Protein AF-A0A081QIK8-F1 (afdb_monomer_lite)

Structure (mmCIF, N/CA/C/O backbone):
data_AF-A0A081QIK8-F1
#
_entry.id   AF-A0A081QIK8-F1
#
loop_
_atom_site.group_PDB
_atom_site.id
_atom_site.type_symbol
_atom_site.label_atom_id
_atom_site.label_alt_id
_atom_site.label_comp_id
_atom_site.label_asym_id
_atom_site.label_entity_id
_atom_site.label_seq_id
_atom_site.pdbx_PDB_ins_code
_atom_site.Cartn_x
_atom_site.Cartn_y
_atom_site.Cartn_z
_atom_site.occupancy
_atom_site.B_iso_or_equiv
_atom_site.auth_seq_id
_atom_site.auth_comp_id
_atom_site.auth_asym_id
_atom_site.auth_atom_id
_atom_site.pdbx_PDB_model_num
ATOM 1 N N . MET A 1 1 ? 15.627 6.937 -10.548 1.00 51.66 1 MET A N 1
ATOM 2 C CA . MET A 1 1 ? 15.988 6.930 -9.114 1.00 51.66 1 MET A CA 1
ATOM 3 C C . MET A 1 1 ? 14.980 6.051 -8.390 1.00 51.66 1 MET A C 1
ATOM 5 O O . MET A 1 1 ? 13.798 6.364 -8.450 1.00 51.66 1 MET A O 1
ATOM 9 N N . HIS A 1 2 ? 15.412 4.929 -7.809 1.00 56.47 2 HIS A N 1
ATOM 10 C CA . HIS A 1 2 ? 14.527 4.050 -7.039 1.00 56.47 2 HIS A CA 1
ATOM 11 C C . HIS A 1 2 ? 14.314 4.681 -5.662 1.00 56.47 2 HIS A C 1
ATOM 13 O O . HIS A 1 2 ? 15.221 4.695 -4.834 1.00 56.47 2 HIS A O 1
ATOM 19 N N . ILE A 1 3 ? 13.153 5.296 -5.460 1.00 68.50 3 ILE A N 1
ATOM 20 C CA . ILE A 1 3 ? 12.788 5.890 -4.176 1.00 68.50 3 ILE A CA 1
ATOM 21 C C . ILE A 1 3 ? 12.134 4.772 -3.378 1.00 68.50 3 ILE A C 1
ATOM 23 O O . ILE A 1 3 ? 11.175 4.167 -3.853 1.00 68.50 3 ILE A O 1
ATOM 27 N N . HIS A 1 4 ? 12.664 4.476 -2.194 1.00 78.19 4 HIS A N 1
ATOM 28 C CA . HIS A 1 4 ? 12.008 3.542 -1.290 1.00 78.19 4 HIS A CA 1
ATOM 29 C C . HIS A 1 4 ? 10.672 4.154 -0.863 1.00 78.19 4 HIS A C 1
ATOM 31 O O . HIS A 1 4 ? 10.654 5.170 -0.170 1.00 78.19 4 HIS A O 1
ATOM 37 N N . TYR A 1 5 ? 9.572 3.586 -1.349 1.00 81.69 5 TYR A N 1
ATOM 38 C CA . TYR A 1 5 ? 8.227 4.070 -1.069 1.00 81.69 5 TYR A CA 1
ATOM 39 C C . TYR A 1 5 ? 7.789 3.674 0.339 1.00 81.69 5 TYR A C 1
ATOM 41 O O . TYR A 1 5 ? 7.855 2.498 0.696 1.00 81.69 5 TYR A O 1
ATOM 49 N N . ASN A 1 6 ? 7.285 4.643 1.100 1.00 82.94 6 ASN A N 1
ATOM 50 C CA . ASN A 1 6 ? 6.497 4.397 2.302 1.00 82.94 6 ASN A CA 1
ATOM 51 C C . ASN A 1 6 ? 5.361 5.431 2.421 1.00 82.94 6 ASN A C 1
ATOM 53 O O . ASN A 1 6 ? 5.391 6.486 1.788 1.00 82.94 6 ASN A O 1
ATOM 57 N N . THR A 1 7 ? 4.353 5.119 3.231 1.00 81.00 7 THR A N 1
ATOM 58 C CA . THR A 1 7 ? 3.167 5.959 3.470 1.00 81.00 7 THR A CA 1
ATOM 59 C C . THR A 1 7 ? 3.434 7.148 4.403 1.00 81.00 7 THR A C 1
ATOM 61 O O . THR A 1 7 ? 2.641 8.083 4.432 1.00 81.00 7 THR A O 1
ATOM 64 N N . ASN A 1 8 ? 4.591 7.174 5.072 1.00 79.44 8 ASN A N 1
ATOM 65 C CA . ASN A 1 8 ? 5.022 8.216 6.012 1.00 79.44 8 ASN A CA 1
ATOM 66 C C . ASN A 1 8 ? 5.869 9.324 5.347 1.00 79.44 8 ASN A C 1
ATOM 68 O O . ASN A 1 8 ? 6.432 10.182 6.024 1.00 79.44 8 ASN A O 1
ATOM 72 N N . GLN A 1 9 ? 5.989 9.319 4.015 1.00 73.12 9 GLN A N 1
ATOM 73 C CA . GLN A 1 9 ? 6.724 10.314 3.224 1.00 73.12 9 GLN A CA 1
ATOM 74 C C . GLN A 1 9 ? 5.884 11.577 2.960 1.00 73.12 9 GLN A C 1
ATOM 76 O O . GLN A 1 9 ? 5.657 11.963 1.813 1.00 73.12 9 GLN A O 1
ATOM 81 N N . THR A 1 10 ? 5.414 12.235 4.020 1.00 71.25 10 THR A N 1
ATOM 82 C CA . THR A 1 10 ? 4.665 13.498 3.947 1.00 71.25 10 THR A CA 1
ATOM 83 C C . THR A 1 10 ? 5.536 14.688 4.364 1.00 71.25 10 THR A C 1
ATOM 85 O O . THR A 1 10 ? 6.418 14.567 5.210 1.00 71.25 10 THR A O 1
ATOM 88 N N . THR A 1 11 ? 5.292 15.875 3.789 1.00 72.06 11 THR A N 1
ATOM 89 C CA . THR A 1 11 ? 6.008 17.121 4.156 1.00 72.06 11 THR A CA 1
ATOM 90 C C . THR A 1 11 ? 5.801 17.500 5.628 1.00 72.06 11 THR A C 1
ATOM 92 O O . THR A 1 11 ? 6.659 18.126 6.243 1.00 72.06 11 THR A O 1
ATOM 95 N N . LEU A 1 12 ? 4.659 17.104 6.190 1.00 75.75 12 LEU A N 1
ATOM 96 C CA . LEU A 1 12 ? 4.324 17.199 7.605 1.00 75.75 12 LEU A CA 1
ATOM 97 C C . LEU A 1 12 ? 3.981 15.783 8.076 1.00 75.75 12 LEU A C 1
ATOM 99 O O . LEU A 1 12 ? 3.061 15.204 7.491 1.00 75.75 12 LEU A O 1
ATOM 103 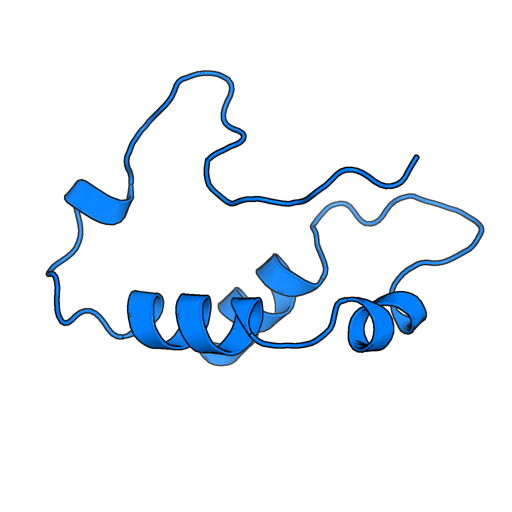N N . PRO A 1 13 ? 4.685 15.202 9.063 1.00 64.88 13 PRO A N 1
ATOM 104 C CA . PRO A 1 13 ? 4.369 13.872 9.570 1.00 64.88 13 PRO A CA 1
ATOM 105 C C . PRO A 1 13 ? 2.984 13.909 10.219 1.00 64.88 13 PRO A C 1
ATOM 107 O O . PRO A 1 13 ? 2.808 14.423 11.323 1.00 64.88 13 PRO A O 1
ATOM 110 N N . LEU A 1 14 ? 1.986 13.425 9.484 1.00 74.25 14 LEU A N 1
ATOM 111 C CA . LEU A 1 14 ? 0.635 13.235 9.980 1.00 74.25 14 LEU A CA 1
ATOM 112 C C . LEU A 1 14 ? 0.426 11.729 10.078 1.00 74.25 14 LEU A C 1
ATOM 114 O O . LEU A 1 14 ? 0.385 11.039 9.061 1.00 74.25 14 LEU A O 1
ATOM 118 N N . GLU A 1 15 ? 0.296 11.222 11.298 1.00 80.88 15 GLU A N 1
ATOM 119 C CA . GLU A 1 15 ? 0.003 9.811 11.545 1.00 80.88 15 GLU A CA 1
ATOM 120 C C . GLU A 1 15 ? -1.477 9.544 11.241 1.00 80.88 15 GLU A C 1
ATOM 122 O O . GLU A 1 15 ? -2.305 9.439 12.143 1.00 80.88 15 GLU A O 1
ATOM 127 N N . ILE A 1 16 ? -1.837 9.485 9.952 1.00 81.12 16 ILE A N 1
ATOM 128 C CA . ILE A 1 16 ? -3.221 9.268 9.484 1.00 81.12 16 ILE A CA 1
ATOM 129 C C . ILE A 1 16 ? -3.813 7.983 10.084 1.00 81.12 16 ILE A C 1
ATOM 131 O O . ILE A 1 16 ? -5.000 7.925 10.401 1.00 81.12 16 ILE A O 1
ATOM 135 N N . SER A 1 17 ? -2.959 6.981 10.299 1.00 85.38 17 SER A N 1
ATOM 136 C CA . SER A 1 17 ? -3.267 5.728 10.989 1.00 85.38 17 SER A CA 1
ATOM 137 C C . SER A 1 17 ? -3.925 5.941 12.360 1.00 85.38 17 SER A C 1
ATOM 139 O O . SER A 1 17 ? -4.817 5.180 12.719 1.00 85.38 17 SER A O 1
ATOM 141 N N . SER A 1 18 ? -3.557 6.996 13.095 1.00 87.56 18 SER A N 1
ATOM 142 C CA . SER A 1 18 ? -4.102 7.299 14.428 1.00 87.56 18 SER A CA 1
ATOM 143 C C . SER A 1 18 ? -5.575 7.721 14.427 1.00 87.56 18 SER A C 1
ATOM 145 O O . SER A 1 18 ? -6.232 7.642 15.462 1.00 87.56 18 SER A O 1
ATOM 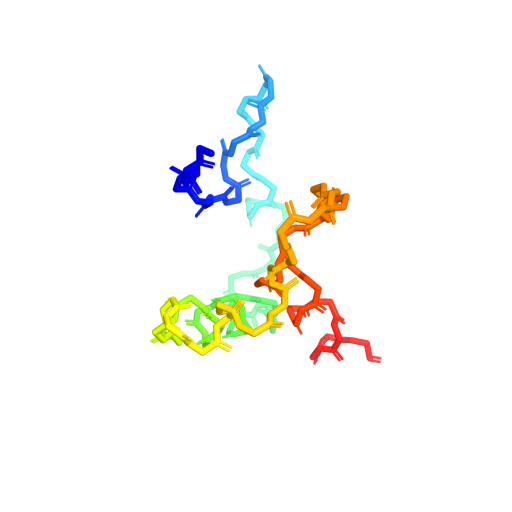147 N N . PHE A 1 19 ? -6.110 8.147 13.278 1.00 89.75 19 PHE A N 1
ATOM 148 C CA . PHE A 1 19 ? -7.516 8.538 13.141 1.00 89.75 19 PHE A CA 1
ATOM 149 C C . PHE A 1 19 ? -8.441 7.356 12.823 1.00 89.75 19 PHE A C 1
ATOM 151 O O . PHE A 1 19 ? -9.658 7.535 12.781 1.00 89.75 19 PHE A O 1
ATOM 158 N N . LEU A 1 20 ? -7.891 6.164 12.573 1.00 91.56 20 LEU A N 1
ATOM 159 C CA . LEU A 1 20 ? -8.654 4.982 12.187 1.00 91.56 20 LEU A CA 1
ATOM 160 C C . LEU A 1 20 ? -8.724 3.960 13.332 1.00 91.56 20 LEU A C 1
ATOM 162 O O . LEU A 1 20 ? -7.760 3.811 14.084 1.00 91.56 20 LEU A O 1
ATOM 166 N N . PRO A 1 21 ? -9.835 3.210 13.458 1.00 94.88 21 PRO A N 1
ATOM 167 C CA . PRO A 1 21 ? -9.917 2.079 14.377 1.00 94.88 21 PRO A CA 1
ATOM 168 C C . PRO A 1 21 ? -8.830 1.037 14.089 1.00 94.88 21 PRO A C 1
ATOM 170 O O . PRO A 1 21 ? -8.552 0.736 12.932 1.00 94.88 21 PRO A O 1
ATOM 173 N N . GLN A 1 22 ? -8.241 0.443 15.128 1.00 90.38 22 GLN A N 1
ATOM 174 C CA . GLN A 1 22 ? -7.127 -0.509 14.988 1.00 90.38 22 GLN A CA 1
ATOM 175 C C . GLN A 1 22 ? -7.479 -1.760 14.158 1.00 90.38 22 GLN A C 1
ATOM 177 O O . GLN A 1 22 ? -6.598 -2.383 13.565 1.00 90.38 22 GLN A O 1
ATOM 182 N N . ASP A 1 23 ? -8.757 -2.129 14.125 1.00 93.69 23 ASP A N 1
ATOM 183 C CA . ASP A 1 23 ? -9.335 -3.253 13.387 1.00 93.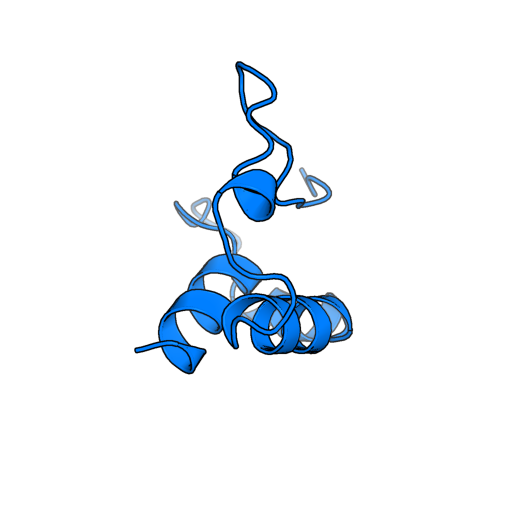69 23 ASP A CA 1
ATO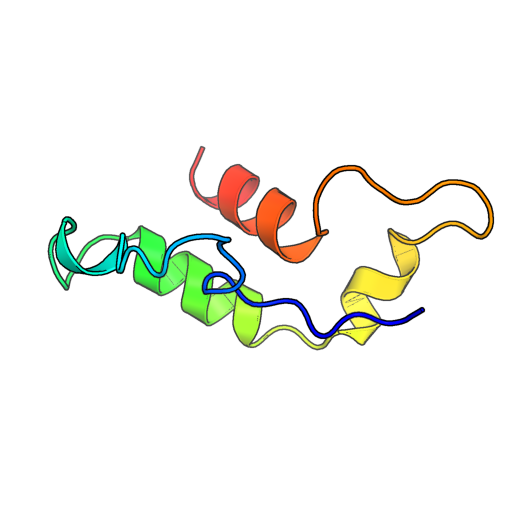M 184 C C . ASP A 1 23 ? -9.809 -2.875 11.973 1.00 93.69 23 ASP A C 1
ATOM 186 O O . ASP A 1 23 ? -10.374 -3.704 11.258 1.00 93.69 23 ASP A O 1
ATOM 190 N N . HIS A 1 24 ? -9.560 -1.638 11.534 1.00 94.94 24 HIS A N 1
ATOM 191 C CA . HIS A 1 24 ? -9.972 -1.173 10.220 1.00 94.94 24 HIS A CA 1
ATOM 192 C C . HIS A 1 24 ? -9.290 -1.973 9.097 1.00 94.94 24 HIS A C 1
ATOM 194 O O . HIS A 1 24 ? -8.067 -2.145 9.060 1.00 94.94 24 HIS A O 1
ATOM 200 N N . LEU A 1 25 ? -10.090 -2.411 8.120 1.00 94.94 25 LEU A N 1
ATOM 201 C CA . LEU A 1 25 ? -9.678 -3.301 7.028 1.00 94.94 25 LEU A CA 1
ATOM 202 C C . LEU A 1 25 ? -8.467 -2.775 6.235 1.00 94.94 25 LEU A C 1
ATOM 204 O O . LEU A 1 25 ? -7.640 -3.563 5.772 1.00 94.94 25 LEU A O 1
ATOM 208 N N . VAL A 1 26 ? -8.316 -1.450 6.130 1.00 93.44 26 VAL A N 1
ATOM 209 C CA . VAL A 1 26 ? -7.198 -0.808 5.415 1.00 93.44 26 VAL A CA 1
ATOM 210 C C . VAL A 1 26 ? -5.823 -1.257 5.916 1.00 93.44 26 VAL A C 1
ATOM 212 O O . VAL A 1 26 ? -4.921 -1.429 5.103 1.00 93.44 26 VAL A O 1
ATOM 215 N N . PHE A 1 27 ? -5.665 -1.530 7.217 1.00 93.94 27 PHE A N 1
ATOM 216 C CA . PHE A 1 27 ? -4.392 -1.993 7.778 1.00 93.94 27 PHE A CA 1
ATOM 217 C C . PHE A 1 27 ? -4.055 -3.411 7.318 1.00 93.94 27 PHE A C 1
ATOM 219 O O . PHE A 1 27 ? -2.888 -3.751 7.116 1.00 93.94 27 PHE A O 1
ATOM 226 N N . THR A 1 28 ? -5.078 -4.238 7.095 1.00 95.06 28 THR A N 1
ATOM 227 C CA . THR A 1 28 ? -4.899 -5.568 6.509 1.00 95.06 28 THR A CA 1
ATOM 228 C C . THR A 1 28 ? -4.464 -5.453 5.053 1.00 95.06 28 THR A C 1
ATOM 230 O O . THR A 1 28 ? -3.492 -6.101 4.664 1.00 95.06 28 THR A O 1
ATOM 233 N N . ILE A 1 29 ? -5.122 -4.594 4.266 1.00 95.06 29 ILE A N 1
ATOM 234 C CA . ILE A 1 29 ? -4.738 -4.344 2.868 1.00 95.06 29 ILE A CA 1
ATOM 235 C C . ILE A 1 29 ? -3.302 -3.827 2.795 1.00 95.06 29 ILE A C 1
ATOM 237 O O . ILE A 1 29 ? -2.489 -4.394 2.069 1.00 95.06 29 ILE A O 1
ATOM 241 N N . GLU A 1 30 ? -2.968 -2.792 3.566 1.00 93.50 30 GLU A N 1
ATOM 242 C CA . GLU A 1 30 ? -1.630 -2.201 3.587 1.00 93.50 30 GLU A CA 1
ATOM 243 C C . GLU A 1 30 ? -0.569 -3.252 3.928 1.00 93.50 30 GLU A C 1
ATOM 245 O O . GLU A 1 30 ? 0.437 -3.368 3.225 1.00 93.50 30 GLU A O 1
ATOM 250 N N . LYS A 1 31 ? -0.808 -4.070 4.961 1.00 93.44 31 LYS A N 1
ATOM 251 C CA . LYS A 1 31 ? 0.107 -5.145 5.356 1.00 93.44 31 LYS A CA 1
ATOM 252 C C . LYS A 1 31 ? 0.294 -6.164 4.234 1.00 93.44 31 LYS A C 1
ATOM 254 O O . LYS A 1 31 ? 1.430 -6.514 3.925 1.00 93.44 31 LYS A O 1
ATOM 259 N N . VAL A 1 32 ? -0.789 -6.614 3.602 1.00 94.81 32 VAL A N 1
ATOM 260 C CA . VAL A 1 32 ? -0.728 -7.569 2.485 1.00 94.81 32 VAL A CA 1
ATOM 261 C C . VAL A 1 32 ? 0.063 -6.977 1.318 1.00 94.81 32 VAL A C 1
ATOM 263 O O . VAL A 1 32 ? 1.032 -7.587 0.866 1.00 94.81 32 VAL A O 1
ATOM 266 N N . VAL A 1 33 ? -0.266 -5.763 0.875 1.00 93.69 33 VAL A N 1
ATOM 267 C CA . VAL A 1 33 ? 0.419 -5.102 -0.245 1.00 93.69 33 VAL A CA 1
ATOM 268 C C . VAL A 1 33 ? 1.902 -4.865 0.055 1.00 93.69 33 VAL A C 1
ATOM 270 O O . VAL A 1 33 ? 2.745 -5.079 -0.817 1.00 93.69 33 VAL A O 1
ATOM 273 N N . ASN A 1 34 ? 2.252 -4.491 1.287 1.00 91.88 34 ASN A N 1
ATOM 274 C CA . ASN A 1 34 ? 3.643 -4.269 1.683 1.00 91.88 34 ASN A CA 1
ATOM 275 C C . ASN A 1 34 ? 4.466 -5.562 1.781 1.00 91.88 34 ASN A C 1
ATOM 277 O O . ASN A 1 34 ? 5.684 -5.502 1.620 1.00 91.88 34 ASN A O 1
ATOM 281 N N . THR A 1 35 ? 3.835 -6.726 1.979 1.00 93.56 35 THR A N 1
ATOM 282 C CA . THR A 1 35 ? 4.533 -8.028 1.942 1.00 93.56 35 THR A CA 1
ATOM 283 C C . THR A 1 35 ? 4.856 -8.520 0.531 1.00 93.56 35 THR A C 1
ATOM 285 O O . THR A 1 35 ? 5.697 -9.407 0.364 1.00 93.56 35 THR A O 1
ATOM 288 N N . LEU A 1 36 ? 4.232 -7.947 -0.503 1.00 92.56 36 LEU A N 1
ATOM 289 C CA . LEU A 1 36 ? 4.534 -8.289 -1.889 1.00 92.56 36 LEU A CA 1
ATOM 290 C C . LEU A 1 36 ? 5.943 -7.814 -2.267 1.00 92.56 36 LEU A C 1
ATOM 292 O O . LEU A 1 36 ? 6.321 -6.667 -2.028 1.00 92.56 36 LEU A O 1
ATOM 296 N N . LYS A 1 37 ? 6.710 -8.697 -2.919 1.00 90.50 37 LYS A N 1
ATOM 297 C CA . LYS A 1 37 ? 8.057 -8.374 -3.414 1.00 90.50 37 LYS A CA 1
ATOM 298 C C . LYS A 1 37 ? 8.015 -7.227 -4.425 1.00 90.50 37 LYS A C 1
ATOM 300 O O . LYS A 1 37 ? 7.205 -7.258 -5.352 1.00 90.50 37 LYS A O 1
ATOM 305 N N . ASP A 1 38 ? 8.961 -6.295 -4.305 1.00 86.44 38 ASP A N 1
ATOM 306 C CA . ASP A 1 38 ? 9.074 -5.124 -5.189 1.00 86.44 38 ASP A CA 1
ATOM 307 C C . ASP A 1 38 ? 9.218 -5.503 -6.674 1.00 86.44 38 ASP A C 1
ATOM 309 O O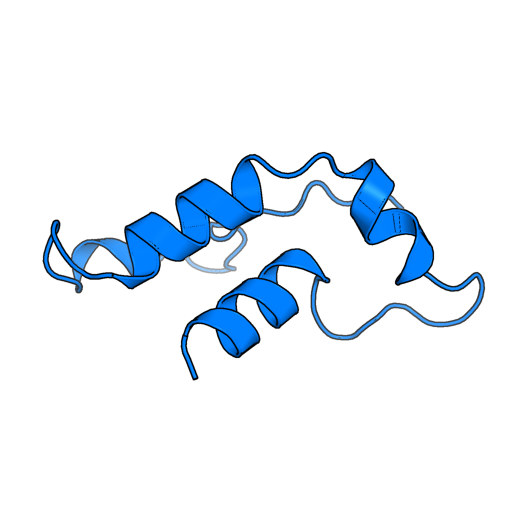 . ASP A 1 38 ? 8.696 -4.814 -7.551 1.00 86.44 38 ASP A O 1
ATOM 313 N N . SER A 1 39 ? 9.818 -6.665 -6.959 1.00 89.00 39 SER A N 1
ATOM 314 C CA . SER A 1 39 ? 9.969 -7.209 -8.313 1.00 89.00 39 SER A CA 1
ATOM 315 C C . SER A 1 39 ? 8.644 -7.388 -9.057 1.00 89.00 39 SER A C 1
ATOM 317 O O . SER A 1 39 ? 8.619 -7.253 -10.277 1.00 89.00 39 SER A O 1
ATOM 319 N N . HIS A 1 40 ? 7.538 -7.662 -8.354 1.00 89.25 40 HIS A N 1
ATOM 320 C CA . HIS A 1 40 ? 6.218 -7.781 -8.985 1.00 89.25 40 HIS A CA 1
ATOM 321 C C . HIS A 1 40 ? 5.715 -6.443 -9.536 1.00 89.25 40 HIS A C 1
ATOM 323 O O . HIS A 1 40 ? 4.889 -6.425 -10.443 1.00 89.25 40 HIS A O 1
ATOM 329 N N . PHE A 1 41 ? 6.229 -5.323 -9.021 1.00 87.56 41 PHE A N 1
ATOM 330 C CA . PHE A 1 41 ? 5.820 -3.991 -9.443 1.00 87.56 41 PHE A CA 1
ATOM 331 C C . PHE A 1 41 ? 6.709 -3.407 -10.546 1.00 87.56 41 PHE A C 1
ATOM 333 O O . PHE A 1 41 ? 6.356 -2.382 -11.122 1.00 87.56 41 PHE A O 1
ATOM 340 N N . HIS A 1 42 ? 7.835 -4.053 -10.878 1.00 86.56 42 HIS A N 1
ATOM 341 C CA . HIS A 1 42 ? 8.758 -3.585 -11.920 1.00 86.56 42 HIS A CA 1
ATOM 342 C C . HIS A 1 42 ? 8.076 -3.431 -13.284 1.00 86.56 42 HIS A C 1
ATOM 344 O O . HIS A 1 42 ? 8.393 -2.500 -14.015 1.00 86.56 42 HIS A O 1
ATOM 350 N N . ALA A 1 43 ? 7.097 -4.288 -13.591 1.00 84.62 43 ALA A N 1
ATOM 351 C CA . ALA A 1 43 ? 6.334 -4.228 -14.836 1.00 84.62 43 ALA A CA 1
ATOM 352 C C . ALA A 1 43 ? 5.516 -2.932 -15.002 1.00 84.62 43 ALA A C 1
ATOM 354 O O . ALA A 1 43 ? 5.218 -2.548 -16.129 1.00 84.62 43 ALA A O 1
ATOM 355 N N . PHE A 1 44 ? 5.171 -2.246 -13.906 1.00 83.69 44 PHE A N 1
ATOM 356 C CA . PHE A 1 44 ? 4.438 -0.974 -13.947 1.00 83.69 44 PHE A CA 1
ATOM 357 C C . PHE A 1 44 ? 5.347 0.240 -14.167 1.00 83.69 44 PHE A C 1
ATOM 359 O O . PHE A 1 44 ? 4.855 1.348 -14.381 1.00 83.69 44 PHE A O 1
ATOM 366 N N . TYR A 1 45 ? 6.667 0.063 -14.089 1.00 82.44 45 TYR A N 1
ATOM 367 C CA . TYR A 1 45 ? 7.623 1.130 -14.338 1.00 82.44 45 TYR A CA 1
ATOM 368 C C . TYR A 1 45 ? 8.081 1.083 -15.795 1.00 82.44 45 TYR A C 1
ATOM 370 O O . TYR A 1 45 ? 8.676 0.108 -16.248 1.00 82.44 45 TYR A O 1
ATOM 378 N N . HIS A 1 46 ? 7.826 2.163 -16.531 1.00 76.00 46 HIS A N 1
ATOM 379 C CA . HIS A 1 46 ? 8.278 2.315 -17.909 1.00 76.00 46 HIS A CA 1
ATOM 380 C C . HIS A 1 46 ? 9.577 3.123 -17.980 1.00 76.00 46 HIS A C 1
ATOM 382 O O . HIS A 1 46 ? 9.885 3.924 -17.098 1.00 76.00 46 HIS A O 1
ATOM 388 N N . ALA A 1 47 ? 10.342 2.926 -19.058 1.00 73.75 47 ALA A N 1
ATOM 389 C CA . ALA A 1 47 ? 11.575 3.677 -19.308 1.00 73.75 47 ALA A CA 1
ATOM 390 C C . ALA A 1 47 ? 11.328 5.187 -19.496 1.00 73.75 47 ALA A C 1
ATOM 392 O O . ALA A 1 47 ? 12.228 5.994 -19.267 1.00 73.75 47 ALA A O 1
ATOM 393 N N . PHE A 1 48 ? 10.107 5.565 -19.887 1.00 76.12 48 PHE A N 1
ATOM 394 C CA . PHE A 1 48 ? 9.693 6.946 -20.103 1.00 76.12 48 PHE A CA 1
ATOM 395 C C . PHE A 1 48 ? 8.526 7.303 -19.190 1.00 76.12 48 PHE A C 1
ATOM 397 O O . PHE A 1 48 ? 7.534 6.581 -19.124 1.00 76.12 48 PHE A O 1
ATOM 404 N N . GLY A 1 49 ? 8.640 8.457 -18.534 1.00 70.88 49 GLY A N 1
ATOM 405 C CA . GLY A 1 49 ? 7.636 8.944 -17.596 1.00 70.88 49 GLY A CA 1
ATOM 406 C C . GLY A 1 49 ? 7.731 8.270 -16.227 1.00 70.88 49 GLY A C 1
ATOM 407 O O . GLY A 1 49 ? 8.020 7.083 -16.093 1.00 70.88 49 GLY A O 1
ATOM 408 N N . ARG A 1 50 ? 7.493 9.055 -15.178 1.00 73.06 50 ARG A N 1
ATOM 409 C CA . ARG A 1 50 ? 7.324 8.539 -13.820 1.00 73.06 50 ARG A CA 1
ATOM 410 C C . ARG A 1 50 ? 5.822 8.423 -13.559 1.00 73.06 50 ARG A C 1
ATOM 412 O O . ARG A 1 50 ? 5.128 9.412 -13.789 1.00 73.06 50 ARG A O 1
ATOM 419 N N . PRO A 1 51 ? 5.310 7.277 -13.080 1.00 77.12 51 PRO A N 1
ATOM 420 C CA . PRO A 1 51 ? 3.910 7.197 -12.693 1.00 77.12 51 PRO A CA 1
ATOM 421 C C . PRO A 1 51 ? 3.629 8.211 -11.576 1.00 77.12 51 PRO A C 1
ATOM 423 O O . PRO A 1 51 ? 4.441 8.371 -10.659 1.00 77.12 51 PRO A O 1
ATOM 426 N N . SER A 1 52 ? 2.488 8.901 -11.658 1.00 83.38 52 SER A N 1
ATOM 427 C CA . SER A 1 52 ? 2.087 9.918 -10.671 1.00 83.38 52 SER A CA 1
ATOM 428 C C . SER A 1 52 ? 1.934 9.342 -9.261 1.00 83.38 52 SER A C 1
ATOM 430 O O . SER A 1 52 ? 2.139 10.051 -8.280 1.00 83.38 52 SER A O 1
ATOM 432 N N . TYR A 1 53 ? 1.620 8.047 -9.162 1.00 86.69 53 TYR A N 1
ATOM 433 C CA . TYR A 1 53 ? 1.454 7.313 -7.912 1.00 86.69 53 TYR A CA 1
ATOM 434 C C . TYR A 1 53 ? 2.306 6.045 -7.909 1.00 86.69 53 TYR A C 1
ATOM 436 O O . TYR A 1 53 ? 2.622 5.482 -8.957 1.00 86.69 53 TYR A O 1
ATOM 444 N N . HIS A 1 54 ? 2.671 5.575 -6.718 1.00 88.06 54 HIS A N 1
ATOM 445 C CA . HIS A 1 54 ? 3.397 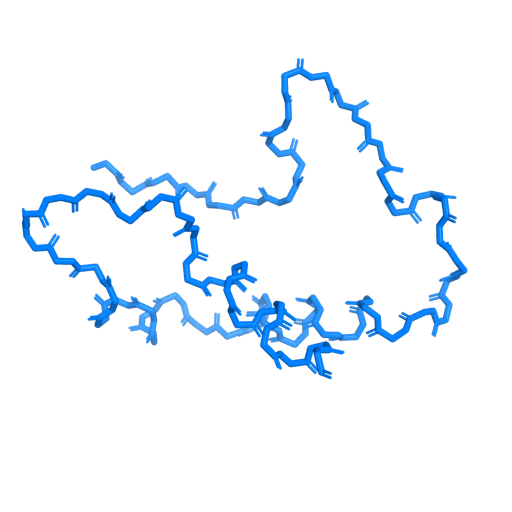4.318 -6.576 1.00 88.06 54 HIS A CA 1
ATOM 446 C C . HIS A 1 54 ? 2.465 3.121 -6.855 1.00 88.06 54 HIS A C 1
ATOM 448 O O . HIS A 1 54 ? 1.338 3.119 -6.357 1.00 88.06 54 HIS A O 1
ATOM 454 N N . PRO A 1 55 ? 2.908 2.063 -7.563 1.00 90.50 55 PRO A N 1
ATOM 455 C CA . PRO A 1 55 ? 2.078 0.889 -7.841 1.00 90.50 55 PRO A CA 1
ATOM 456 C C . PRO A 1 55 ? 1.468 0.236 -6.591 1.00 90.50 55 PRO A C 1
ATOM 458 O O . PRO A 1 55 ? 0.305 -0.153 -6.620 1.00 90.50 55 PRO A O 1
ATOM 461 N N . LYS A 1 56 ? 2.200 0.188 -5.463 1.00 91.81 56 LYS A N 1
ATOM 462 C CA . LYS A 1 56 ? 1.640 -0.288 -4.178 1.00 91.81 56 LYS A CA 1
ATOM 463 C C . LYS A 1 56 ? 0.430 0.537 -3.730 1.00 91.81 56 LYS A C 1
ATOM 465 O O . LYS A 1 56 ? -0.560 -0.044 -3.315 1.00 91.81 56 LYS A O 1
ATOM 470 N N . MET A 1 57 ? 0.478 1.864 -3.868 1.00 90.69 57 MET A N 1
ATOM 471 C CA . MET A 1 57 ? -0.651 2.732 -3.516 1.00 90.69 57 MET A CA 1
ATOM 472 C C . MET A 1 57 ? -1.876 2.417 -4.376 1.00 90.69 57 MET A C 1
ATOM 474 O O . MET A 1 57 ? -2.969 2.263 -3.848 1.00 90.69 57 MET A O 1
ATOM 478 N N . LEU A 1 58 ? -1.684 2.283 -5.692 1.00 91.44 58 LEU A N 1
ATOM 479 C CA . LEU A 1 58 ? -2.777 1.996 -6.623 1.00 91.44 58 LEU A CA 1
ATOM 480 C C . LEU A 1 58 ? -3.441 0.648 -6.329 1.00 91.44 58 LEU A C 1
ATOM 482 O O . LEU A 1 58 ? -4.665 0.563 -6.335 1.00 91.44 58 LEU A O 1
ATOM 486 N N . ILE A 1 59 ? -2.648 -0.385 -6.031 1.00 93.25 59 ILE A N 1
ATOM 487 C CA . ILE A 1 59 ? -3.174 -1.698 -5.641 1.00 93.25 59 ILE A CA 1
ATOM 488 C C . ILE A 1 59 ? -3.922 -1.616 -4.308 1.00 93.25 59 ILE A C 1
ATOM 490 O O . ILE A 1 59 ? -5.009 -2.174 -4.207 1.00 93.25 59 ILE A O 1
ATOM 494 N N . SER A 1 60 ? -3.399 -0.898 -3.309 1.00 94.06 60 SER A N 1
ATOM 495 C CA . SER A 1 60 ? -4.115 -0.700 -2.043 1.00 94.06 60 SER A CA 1
ATOM 496 C C . SER A 1 60 ? -5.474 -0.031 -2.255 1.00 94.06 60 SER A C 1
ATOM 498 O O . SER A 1 60 ? -6.466 -0.490 -1.698 1.00 94.06 60 SER A O 1
ATOM 500 N N . THR A 1 61 ? -5.543 1.007 -3.095 1.00 92.75 61 THR A N 1
ATOM 501 C CA . THR A 1 61 ? -6.810 1.671 -3.436 1.00 92.75 61 THR A CA 1
ATOM 502 C C . THR A 1 61 ? -7.759 0.731 -4.179 1.00 92.75 61 THR A C 1
ATOM 504 O O . THR A 1 61 ? -8.943 0.696 -3.866 1.00 92.75 61 THR A O 1
ATOM 507 N N . LEU A 1 62 ? -7.246 -0.055 -5.131 1.00 94.06 62 LEU A N 1
ATOM 508 C CA . LEU A 1 62 ? -8.044 -1.009 -5.903 1.00 94.06 62 LEU A CA 1
ATOM 509 C C . LEU A 1 62 ? -8.624 -2.133 -5.035 1.00 94.06 62 LEU A C 1
ATOM 511 O O . LEU A 1 62 ? -9.737 -2.569 -5.284 1.00 94.06 62 LEU A O 1
ATOM 515 N N . LEU A 1 63 ? -7.875 -2.609 -4.038 1.00 94.62 63 LEU A N 1
ATOM 516 C CA . LEU A 1 63 ? -8.330 -3.654 -3.115 1.00 94.62 63 LEU A CA 1
ATOM 517 C C . LEU A 1 63 ? -9.349 -3.149 -2.087 1.00 94.62 63 LEU A C 1
ATOM 519 O O . LEU A 1 63 ? -10.049 -3.962 -1.489 1.00 94.62 63 LEU A O 1
ATOM 523 N N . PHE A 1 64 ? -9.378 -1.840 -1.829 1.00 93.50 64 PHE A N 1
ATOM 524 C CA . PHE A 1 64 ? -10.295 -1.231 -0.867 1.00 93.50 64 PHE A CA 1
ATOM 525 C C . PHE A 1 64 ? -11.630 -0.796 -1.492 1.00 93.50 64 PHE A C 1
ATOM 527 O O . PHE A 1 64 ? -12.626 -0.749 -0.774 1.00 93.50 64 PHE A O 1
ATOM 534 N N . ALA A 1 65 ? -11.632 -0.444 -2.784 1.00 84.81 65 ALA A N 1
ATOM 535 C CA . ALA A 1 65 ? -12.810 -0.006 -3.542 1.00 84.81 65 ALA A CA 1
ATOM 536 C C . ALA A 1 65 ? -13.852 -1.121 -3.724 1.00 84.81 65 ALA A C 1
ATOM 538 O O . ALA A 1 65 ? -15.056 -0.784 -3.662 1.00 84.81 65 ALA A O 1
#

Organism: Streptococcus mitis (NCBI:txid28037)

Radius of gyration: 13.22 Å; chains: 1; bounding box: 29×26×35 Å

InterPro domains:
  IPR008490 Transposase InsH, N-terminal [PF05598] (15-64)

Foldseek 3Di:
DDDPDDPQPDPDRDPVVVVDDPPDCLVVLLVVLVPDDPVVQVVVDDPDDDPPDRPSVVSSVVVVD

Sequence (65 aa):
MHIHYNTNQTTLPLEISSFLPQDHLVFTIEKVVNTLKDSHFHAFYHAFGRPSYHPKMLISTLLFA

Secondary structure (DSSP, 8-state):
------TT--SS---GGGGS-TT-HHHHHHHHHHHS-GGGGGGG--SSS--SS-HHHHHHHHHH-

pLDDT: mean 84.98, std 9.73, range [51.66, 95.06]